Protein AF-A0A4Q2YPJ4-F1 (afdb_monomer_lite)

pLDDT: mean 71.12, std 16.55, range [35.69, 92.06]

Secondary structure (DSSP, 8-state):
-PPPPGGG-SSSTTSPEEEEE-SSSEEEEEEEEEEETTEEEEEETTT----EEEEE--SHHHHHSPPTTEEE-EEEETT---EEEEEEEETTEEEETTS-EEEEEE--TTSTT-EEEEE-

Foldseek 3Di:
DDFDDQVQWDLDFLHFKKWAQQPPGTAIWTFNGAPDFQWTWTDHNPPDPRIGIAGEDQAPVCAVPPDHRYMWGWEDEVVDPDIWTFNGDDDQWTATNVGAIFGWDGDDNVHGNHTHGDHD

Structure (mmCIF, N/CA/C/O backbone):
data_AF-A0A4Q2YPJ4-F1
#
_entry.id   AF-A0A4Q2YPJ4-F1
#
loop_
_atom_site.group_PDB
_atom_site.id
_atom_site.type_symbol
_atom_site.label_atom_id
_atom_site.label_alt_id
_atom_site.label_comp_id
_atom_site.label_asym_id
_atom_site.label_entity_id
_atom_site.label_seq_id
_atom_site.pdbx_PDB_ins_code
_atom_site.Cartn_x
_atom_site.Cartn_y
_atom_site.Cartn_z
_atom_site.occupancy
_atom_site.B_iso_or_equiv
_atom_site.auth_seq_id
_atom_site.auth_comp_id
_atom_site.auth_asym_id
_atom_site.auth_atom_id
_atom_site.pdbx_PDB_model_num
ATOM 1 N N . MET A 1 1 ? -9.045 1.335 -15.239 1.00 48.16 1 MET A N 1
ATOM 2 C CA . MET A 1 1 ? -7.894 0.778 -14.491 1.00 48.16 1 MET A CA 1
ATOM 3 C C . MET A 1 1 ? -8.384 -0.482 -13.793 1.00 48.16 1 MET A C 1
ATOM 5 O O . MET A 1 1 ? -9.383 -0.394 -13.091 1.00 48.16 1 MET A O 1
ATOM 9 N N . LYS A 1 2 ? -7.797 -1.652 -14.071 1.00 52.69 2 LYS A N 1
ATOM 10 C CA . LYS A 1 2 ? -8.250 -2.914 -13.466 1.00 52.69 2 LYS A CA 1
ATOM 11 C C . LYS A 1 2 ? -7.826 -2.933 -11.986 1.00 52.69 2 LYS A C 1
ATOM 13 O O . LYS A 1 2 ? -6.664 -2.617 -11.729 1.00 52.69 2 LYS A O 1
ATOM 18 N N . PRO A 1 3 ? -8.731 -3.235 -11.037 1.00 62.09 3 PRO A N 1
ATOM 19 C CA . PRO A 1 3 ? -8.375 -3.374 -9.628 1.00 62.09 3 PRO A CA 1
ATOM 20 C C . PRO A 1 3 ? -7.259 -4.404 -9.450 1.00 62.09 3 PRO A C 1
ATOM 22 O O . PRO A 1 3 ? -7.190 -5.381 -10.201 1.00 62.09 3 PRO A O 1
ATOM 25 N N . ILE A 1 4 ? -6.394 -4.189 -8.460 1.00 69.44 4 ILE A N 1
ATOM 26 C CA . ILE A 1 4 ? -5.381 -5.175 -8.080 1.00 69.44 4 ILE A CA 1
ATOM 27 C C . ILE A 1 4 ? -6.111 -6.458 -7.682 1.00 69.44 4 ILE A C 1
ATOM 29 O O . ILE A 1 4 ? -7.126 -6.415 -6.983 1.00 69.44 4 ILE A O 1
ATOM 33 N N . SER A 1 5 ? -5.606 -7.599 -8.154 1.00 74.56 5 SER A N 1
ATOM 34 C CA . SER A 1 5 ? -6.203 -8.892 -7.833 1.00 74.56 5 SER A CA 1
ATOM 35 C C . SER A 1 5 ? -6.237 -9.106 -6.319 1.00 74.56 5 SER A C 1
ATOM 37 O O . SER A 1 5 ? -5.224 -8.938 -5.635 1.00 74.56 5 SER A O 1
ATOM 39 N N . ASN A 1 6 ? -7.398 -9.512 -5.803 1.00 73.69 6 ASN A N 1
ATOM 40 C CA . ASN A 1 6 ? -7.615 -9.772 -4.379 1.00 73.69 6 ASN A CA 1
ATOM 41 C C . ASN A 1 6 ? -6.716 -10.888 -3.825 1.00 73.69 6 ASN A C 1
ATOM 43 O O . ASN A 1 6 ? -6.454 -10.924 -2.627 1.00 73.69 6 ASN A O 1
ATOM 47 N N . VAL A 1 7 ? -6.184 -11.752 -4.692 1.00 76.44 7 VAL A N 1
ATOM 48 C CA . VAL A 1 7 ? -5.220 -12.798 -4.329 1.00 76.44 7 VAL A CA 1
ATOM 49 C C . VAL A 1 7 ? -3.935 -12.233 -3.715 1.00 76.44 7 VAL A C 1
ATOM 51 O O . VAL A 1 7 ? -3.224 -12.964 -3.032 1.00 76.44 7 VAL A O 1
ATOM 54 N N . ASN A 1 8 ? -3.651 -10.943 -3.908 1.00 77.75 8 ASN A N 1
ATOM 55 C CA . ASN A 1 8 ? -2.459 -10.270 -3.386 1.00 77.75 8 ASN A CA 1
ATOM 56 C C . ASN A 1 8 ? -2.677 -9.636 -2.001 1.00 77.75 8 ASN A C 1
ATOM 58 O O . ASN A 1 8 ? -1.745 -9.074 -1.423 1.00 77.75 8 ASN A O 1
ATOM 62 N N . PHE A 1 9 ? -3.896 -9.720 -1.470 1.00 84.38 9 PHE A N 1
ATOM 63 C CA . PHE A 1 9 ? -4.307 -9.142 -0.193 1.00 84.38 9 PHE A CA 1
ATOM 64 C C . PHE A 1 9 ? -4.324 -10.197 0.921 1.00 84.38 9 PHE A C 1
ATOM 66 O O . PHE A 1 9 ? -4.409 -11.400 0.662 1.00 84.38 9 PHE A O 1
ATOM 73 N N . GLY A 1 10 ? -4.241 -9.744 2.172 1.00 80.19 10 GLY A N 1
ATOM 74 C CA . GLY A 1 10 ? -4.306 -10.597 3.363 1.00 80.19 10 GLY A CA 1
ATOM 75 C C . GLY A 1 10 ? -3.046 -10.596 4.234 1.00 80.19 10 GLY A C 1
ATOM 76 O O . GLY A 1 10 ? -2.020 -10.007 3.900 1.00 80.19 10 GLY A O 1
ATOM 77 N N . ASN A 1 11 ? -3.131 -11.266 5.386 1.00 82.06 11 ASN A N 1
ATOM 78 C CA . ASN A 1 11 ? -2.081 -11.225 6.410 1.00 82.06 11 ASN A CA 1
ATOM 79 C C . ASN A 1 11 ? -0.939 -12.241 6.186 1.00 82.06 11 ASN A C 1
ATOM 81 O O . ASN A 1 11 ? 0.073 -12.216 6.881 1.00 82.06 11 ASN A O 1
ATOM 85 N N . SER A 1 12 ? -1.057 -13.126 5.201 1.00 76.31 12 SER A N 1
ATOM 86 C CA . SER A 1 12 ? -0.097 -14.212 4.995 1.00 76.31 12 SER A CA 1
ATOM 87 C C . SER A 1 12 ? 1.224 -13.763 4.363 1.00 76.31 12 SER A C 1
ATOM 89 O O . SER A 1 12 ? 1.358 -12.672 3.801 1.00 76.31 12 SER A O 1
ATOM 91 N N . ALA A 1 13 ? 2.197 -14.667 4.422 1.00 69.56 13 ALA A N 1
ATOM 92 C CA . ALA A 1 13 ? 3.398 -14.629 3.608 1.00 69.56 13 ALA A CA 1
ATOM 93 C C . ALA A 1 13 ? 3.072 -14.425 2.112 1.00 69.56 13 ALA A C 1
ATOM 95 O O . ALA A 1 13 ? 2.116 -15.003 1.595 1.00 69.56 13 ALA A O 1
ATOM 96 N N . GLY A 1 14 ? 3.849 -13.580 1.426 1.00 66.38 14 GLY A N 1
ATOM 97 C CA . GLY A 1 14 ? 3.677 -13.294 -0.008 1.00 66.38 14 GLY A CA 1
ATOM 98 C C . GLY A 1 14 ? 2.546 -12.313 -0.349 1.00 66.38 14 GLY A C 1
ATOM 99 O O . GLY A 1 14 ? 2.284 -12.067 -1.522 1.00 66.38 14 GLY A O 1
ATOM 100 N N . LYS A 1 15 ? 1.864 -11.739 0.651 1.00 78.88 15 LYS A N 1
ATOM 101 C CA . LYS A 1 15 ? 0.861 -10.682 0.446 1.00 78.88 15 LYS A CA 1
ATOM 102 C C . LYS A 1 15 ? 1.486 -9.295 0.527 1.00 78.88 15 LYS A C 1
ATOM 104 O O . LYS A 1 15 ? 2.514 -9.106 1.176 1.00 78.88 15 LYS A O 1
ATOM 109 N N . ILE A 1 16 ? 0.833 -8.320 -0.100 1.00 80.62 16 ILE A N 1
ATOM 110 C CA . ILE A 1 16 ? 1.275 -6.924 -0.069 1.00 80.62 16 ILE A CA 1
ATOM 111 C C . ILE A 1 16 ? 1.130 -6.386 1.357 1.00 80.62 16 ILE A C 1
ATOM 113 O O . ILE A 1 16 ? 0.028 -6.345 1.916 1.00 80.62 16 ILE A O 1
ATOM 117 N N . LYS A 1 17 ? 2.256 -5.957 1.928 1.00 84.12 17 LYS A N 1
ATOM 118 C CA . LYS A 1 17 ? 2.305 -5.241 3.203 1.00 84.12 17 LYS A CA 1
ATOM 119 C C . LYS A 1 17 ? 2.245 -3.738 2.957 1.00 84.12 17 LYS A C 1
ATOM 121 O O . LYS A 1 17 ? 2.640 -3.250 1.900 1.00 84.12 17 LYS A O 1
ATOM 126 N N . MET A 1 18 ? 1.708 -3.014 3.927 1.00 86.56 18 MET A N 1
ATOM 127 C CA . MET A 1 18 ? 1.486 -1.577 3.819 1.00 86.56 18 MET A CA 1
ATOM 128 C C . MET A 1 18 ? 1.729 -0.917 5.170 1.00 86.56 18 MET A C 1
ATOM 130 O O . MET A 1 18 ? 1.203 -1.385 6.177 1.00 86.56 18 MET A O 1
ATOM 134 N N . SER A 1 19 ? 2.492 0.173 5.177 1.00 89.06 19 SER A N 1
ATOM 135 C CA . SER A 1 19 ? 2.607 1.065 6.333 1.00 89.06 19 SER A CA 1
ATOM 136 C C . SER A 1 19 ? 1.577 2.178 6.175 1.00 89.06 19 SER A C 1
ATOM 138 O O . SER A 1 19 ? 1.455 2.747 5.090 1.00 89.06 19 SER A O 1
ATOM 140 N N . TYR A 1 20 ? 0.815 2.501 7.212 1.00 90.81 20 TYR A N 1
ATOM 141 C CA . TYR A 1 20 ? -0.228 3.519 7.117 1.00 90.81 20 TYR A CA 1
ATOM 142 C C . TYR A 1 20 ? -0.476 4.223 8.446 1.00 90.81 20 TYR A C 1
ATOM 144 O O . TYR A 1 20 ? -0.181 3.675 9.502 1.00 90.81 20 TYR A O 1
ATOM 152 N N . HIS A 1 21 ? -1.024 5.436 8.393 1.00 89.81 21 HIS A N 1
ATOM 153 C CA . HIS A 1 21 ? -1.448 6.151 9.591 1.00 89.81 21 HIS A CA 1
ATOM 154 C C . HIS A 1 21 ? -2.889 5.757 9.948 1.00 89.81 21 HIS A C 1
ATOM 156 O O . HIS A 1 21 ? -3.819 6.076 9.203 1.00 89.81 21 HIS A O 1
ATOM 162 N N . ASP A 1 22 ? -3.087 5.075 11.077 1.00 84.69 22 ASP A N 1
ATOM 163 C CA . ASP A 1 22 ? -4.394 4.543 11.513 1.00 84.69 22 ASP A CA 1
ATOM 164 C C . ASP A 1 22 ? -5.321 5.595 12.153 1.00 84.69 22 ASP A C 1
ATOM 166 O O . ASP A 1 22 ? -6.464 5.313 12.505 1.00 84.69 22 ASP A O 1
ATOM 170 N N . GLY A 1 23 ? -4.823 6.825 12.274 1.00 82.94 23 GLY A N 1
ATOM 171 C CA . GLY A 1 23 ? -5.500 7.950 12.919 1.00 82.94 23 GLY A CA 1
ATOM 172 C C . GLY A 1 23 ? -4.864 8.340 14.247 1.00 82.94 23 GLY A C 1
ATOM 173 O O . GLY A 1 23 ? -4.992 9.495 14.642 1.00 82.94 23 GLY A O 1
ATOM 174 N N . SER A 1 24 ? -4.106 7.434 14.869 1.00 84.81 24 SER A N 1
ATOM 175 C CA . SER A 1 24 ? -3.308 7.714 16.063 1.00 84.81 24 SER A CA 1
ATOM 176 C C . SER A 1 24 ? -1.808 7.664 15.787 1.00 84.81 24 SER A C 1
ATOM 178 O O . SER A 1 24 ? -1.080 8.506 16.305 1.00 84.81 24 SER A O 1
ATOM 180 N N . ALA A 1 25 ? -1.339 6.688 15.011 1.00 87.31 25 ALA A N 1
ATOM 181 C CA . ALA A 1 25 ? 0.076 6.506 14.713 1.00 87.31 25 ALA A CA 1
ATOM 182 C C . ALA A 1 25 ? 0.293 5.833 13.350 1.00 87.31 25 ALA A C 1
ATOM 184 O O . ALA A 1 25 ? -0.630 5.308 12.725 1.00 87.31 25 ALA A O 1
ATOM 185 N N . VAL A 1 26 ? 1.548 5.827 12.895 1.00 88.69 26 VAL A N 1
ATOM 186 C CA . VAL A 1 26 ? 1.970 5.027 11.741 1.00 88.69 26 VAL A CA 1
ATOM 187 C C . VAL A 1 26 ? 2.190 3.587 12.185 1.00 88.69 26 VAL A C 1
ATOM 189 O O . VAL A 1 26 ? 3.009 3.322 13.063 1.00 88.69 26 VAL A O 1
ATOM 192 N N . VAL A 1 27 ? 1.477 2.660 11.555 1.00 89.06 27 VAL A N 1
ATOM 193 C CA . VAL A 1 27 ? 1.518 1.228 11.854 1.00 89.06 27 VAL A CA 1
ATOM 194 C C . VAL A 1 27 ? 1.767 0.412 10.591 1.00 89.06 27 VAL A C 1
ATOM 196 O O . VAL A 1 27 ? 1.408 0.816 9.482 1.00 89.06 27 VAL A O 1
ATOM 199 N N . ASP A 1 28 ? 2.363 -0.766 10.766 1.00 87.81 28 ASP A N 1
ATOM 200 C CA . ASP A 1 28 ? 2.528 -1.746 9.697 1.00 87.81 28 ASP A CA 1
ATOM 201 C C . ASP A 1 28 ? 1.362 -2.742 9.678 1.00 87.81 28 ASP A C 1
ATOM 203 O O . ASP A 1 28 ? 0.932 -3.292 10.699 1.00 87.81 28 ASP A O 1
ATOM 207 N N . GLY A 1 29 ? 0.851 -2.997 8.479 1.00 88.56 29 GLY A N 1
ATOM 208 C CA . GLY A 1 29 ? -0.320 -3.828 8.260 1.00 88.56 29 GLY A CA 1
ATOM 209 C C . GLY A 1 29 ? -0.344 -4.502 6.900 1.00 88.56 29 GLY A C 1
ATOM 210 O O . GLY A 1 29 ? 0.658 -4.629 6.190 1.00 88.56 29 GLY A O 1
ATOM 211 N N . TYR A 1 30 ? -1.534 -4.963 6.543 1.00 87.19 30 TYR A N 1
ATOM 212 C CA . TYR A 1 30 ? -1.816 -5.589 5.262 1.00 87.19 30 TYR A CA 1
ATOM 213 C C . TYR A 1 30 ? -3.065 -4.989 4.627 1.00 87.19 30 TYR A C 1
ATOM 215 O O . TYR A 1 30 ? -3.954 -4.464 5.301 1.00 87.19 30 TYR A O 1
ATOM 223 N N . ILE A 1 31 ? -3.133 -5.081 3.302 1.00 88.44 31 ILE A N 1
ATOM 224 C CA . ILE A 1 31 ? -4.304 -4.651 2.541 1.00 88.44 31 ILE A CA 1
ATOM 225 C C . ILE A 1 31 ? -5.376 -5.736 2.656 1.00 88.44 31 ILE A C 1
ATOM 227 O O . ILE A 1 31 ? -5.103 -6.908 2.403 1.00 88.44 31 ILE A O 1
ATOM 231 N N . VAL A 1 32 ? -6.592 -5.337 3.025 1.00 89.81 32 VAL A N 1
ATOM 232 C CA . VAL A 1 32 ? -7.792 -6.186 3.067 1.00 89.81 32 VAL A CA 1
ATOM 233 C C . VAL A 1 32 ? -8.501 -6.148 1.717 1.00 89.81 32 VAL A C 1
ATOM 235 O O . VAL A 1 32 ? -8.841 -7.183 1.150 1.00 89.81 32 VAL A O 1
ATOM 238 N N . LYS A 1 33 ? -8.730 -4.941 1.189 1.00 88.44 33 LYS A N 1
ATOM 239 C CA . LYS A 1 33 ? -9.367 -4.724 -0.114 1.00 88.44 33 LYS A CA 1
ATOM 240 C C . LYS A 1 33 ? -9.004 -3.367 -0.701 1.00 88.44 33 LYS A C 1
ATOM 242 O O . LYS A 1 33 ? -8.717 -2.416 0.025 1.00 88.44 33 LYS A O 1
ATOM 247 N N . GLN A 1 34 ? -9.102 -3.265 -2.020 1.00 87.19 34 GLN A N 1
ATOM 248 C CA . GLN A 1 34 ? -9.057 -1.997 -2.738 1.00 87.19 34 GLN A CA 1
ATOM 249 C C . GLN A 1 34 ? -10.483 -1.476 -2.942 1.00 87.19 34 GLN A C 1
ATOM 251 O O . GLN A 1 34 ? -11.353 -2.214 -3.398 1.00 87.19 34 GLN A O 1
ATOM 256 N N . ILE A 1 35 ? -10.718 -0.206 -2.613 1.00 88.31 35 ILE A N 1
ATOM 257 C CA . ILE A 1 35 ? -12.035 0.448 -2.741 1.00 88.31 35 ILE A CA 1
ATOM 258 C C . ILE A 1 35 ? -12.052 1.546 -3.810 1.00 88.31 35 ILE A C 1
ATOM 260 O O . ILE A 1 35 ? -13.109 2.047 -4.172 1.00 88.31 35 ILE A O 1
ATOM 264 N N . GLY A 1 36 ? -10.885 1.923 -4.330 1.00 81.56 36 GLY A N 1
ATOM 265 C CA . GLY A 1 36 ? -10.751 2.891 -5.411 1.00 81.56 36 GLY A CA 1
ATOM 266 C C . GLY A 1 36 ? -9.316 2.970 -5.919 1.00 81.56 36 GLY A C 1
ATOM 267 O O . GLY A 1 36 ? -8.416 2.295 -5.413 1.00 81.56 36 GLY A O 1
ATOM 268 N N . THR A 1 37 ? -9.081 3.802 -6.929 1.00 79.62 37 THR A N 1
ATOM 269 C CA . THR A 1 37 ? -7.727 4.075 -7.427 1.00 79.62 37 THR A CA 1
ATOM 270 C C . THR A 1 37 ? -6.882 4.668 -6.303 1.00 79.62 37 THR A C 1
ATOM 272 O O . THR A 1 37 ? -7.201 5.742 -5.802 1.00 79.62 37 THR A O 1
ATOM 275 N N . GLY A 1 38 ? -5.847 3.944 -5.870 1.00 79.25 38 GLY A N 1
ATOM 276 C CA . GLY A 1 38 ? -4.990 4.368 -4.762 1.00 79.25 38 GLY A CA 1
ATOM 277 C C . GLY A 1 38 ? -5.670 4.394 -3.387 1.00 79.25 38 GLY A C 1
ATOM 278 O O . GLY A 1 38 ? -5.088 4.946 -2.464 1.00 79.25 38 GLY A O 1
ATOM 279 N N . ARG A 1 39 ? -6.878 3.828 -3.224 1.00 88.12 39 ARG A N 1
ATOM 280 C CA . ARG A 1 39 ? -7.613 3.807 -1.945 1.00 88.12 39 ARG A CA 1
ATOM 281 C C . ARG A 1 39 ? -7.804 2.375 -1.463 1.00 88.12 39 ARG A C 1
ATOM 283 O O . ARG A 1 39 ? -8.391 1.550 -2.174 1.00 88.12 39 ARG A O 1
ATOM 290 N N . PHE A 1 40 ? -7.350 2.101 -0.246 1.00 89.62 40 PHE A N 1
ATOM 291 C CA . PHE A 1 40 ? -7.289 0.763 0.331 1.00 89.62 40 PHE A CA 1
ATOM 292 C C . PHE A 1 40 ? -7.914 0.732 1.716 1.00 89.62 40 PHE A C 1
ATOM 294 O O . PHE A 1 40 ? -7.917 1.724 2.440 1.00 89.62 40 PHE A O 1
ATOM 301 N N . VAL A 1 41 ? -8.436 -0.434 2.073 1.00 91.31 41 VAL A N 1
ATOM 302 C CA . VAL A 1 41 ? -8.773 -0.770 3.451 1.00 91.31 41 VAL A CA 1
ATOM 303 C C . VAL A 1 41 ? -7.654 -1.645 3.988 1.00 91.31 41 VAL A C 1
ATOM 305 O O . VAL A 1 41 ? -7.345 -2.677 3.387 1.00 91.31 41 VAL A O 1
ATOM 308 N N . CYS A 1 42 ? -7.062 -1.228 5.099 1.00 90.25 42 CYS A N 1
ATOM 309 C CA . CYS A 1 42 ? -5.927 -1.879 5.738 1.00 90.25 42 CYS A CA 1
ATOM 310 C C . CYS A 1 42 ? -6.285 -2.334 7.149 1.00 90.25 42 CYS A C 1
ATOM 312 O O . CYS A 1 42 ? -7.134 -1.731 7.808 1.00 90.25 42 CYS A O 1
ATOM 314 N N . ALA A 1 43 ? -5.624 -3.396 7.594 1.00 90.00 43 ALA A N 1
ATOM 315 C CA . ALA A 1 43 ? -5.716 -3.908 8.953 1.00 90.00 43 ALA A CA 1
ATOM 316 C C . ALA A 1 43 ? -4.303 -4.136 9.521 1.00 90.00 43 ALA A C 1
ATOM 318 O O . ALA A 1 43 ? -3.379 -4.447 8.756 1.00 90.00 43 ALA A O 1
ATOM 319 N N . PRO A 1 44 ? -4.117 -3.990 10.843 1.00 87.69 44 PRO A N 1
ATOM 320 C CA . PRO A 1 44 ? -2.818 -4.164 11.482 1.00 87.69 44 PRO A CA 1
ATOM 321 C C . PRO A 1 44 ? -2.381 -5.636 11.478 1.00 87.69 44 PRO A C 1
ATOM 323 O O . PRO A 1 44 ? -3.208 -6.551 11.502 1.00 87.69 44 PRO A O 1
ATOM 326 N N . LEU A 1 45 ? -1.065 -5.876 11.494 1.00 80.44 45 LEU A N 1
ATOM 327 C CA . LEU A 1 45 ? -0.481 -7.229 11.477 1.00 80.44 45 LEU A CA 1
ATOM 328 C C . LEU A 1 45 ? -0.913 -8.099 12.668 1.00 80.44 45 LEU A C 1
ATOM 330 O O . LEU A 1 45 ? -1.066 -9.311 12.517 1.00 80.44 45 LEU A O 1
ATOM 334 N N . ALA A 1 46 ? -1.143 -7.484 13.829 1.00 76.75 46 ALA A N 1
ATOM 335 C CA . ALA A 1 46 ? -1.417 -8.156 15.099 1.00 76.75 46 ALA A CA 1
ATOM 336 C C . ALA A 1 46 ? -2.836 -8.761 15.229 1.00 76.75 46 ALA A C 1
ATOM 338 O O . ALA A 1 46 ? -3.322 -8.927 16.342 1.00 76.75 46 ALA A O 1
ATOM 339 N N . ASN A 1 47 ? -3.512 -9.101 14.122 1.00 58.19 47 ASN A N 1
ATOM 340 C CA . ASN A 1 47 ? -4.878 -9.650 14.115 1.00 58.19 47 ASN A CA 1
ATOM 341 C C . ASN A 1 47 ? -5.879 -8.799 14.923 1.00 58.19 47 ASN A C 1
ATOM 343 O O . ASN A 1 47 ? -6.608 -9.306 15.772 1.00 58.19 47 ASN A O 1
ATOM 347 N N . SER A 1 48 ? -5.942 -7.498 14.634 1.00 63.00 48 SER A N 1
ATOM 348 C CA . SER A 1 48 ? -7.034 -6.652 15.121 1.00 63.00 48 SER A CA 1
ATOM 349 C C . SER A 1 48 ? -8.137 -6.534 14.060 1.00 63.00 48 SER A C 1
ATOM 351 O O . SER A 1 48 ? -7.873 -6.526 12.856 1.00 63.00 48 SER A O 1
ATOM 353 N N . THR A 1 49 ? -9.393 -6.453 14.509 1.00 68.50 49 THR A N 1
ATOM 354 C CA . THR A 1 49 ? -10.568 -6.197 13.658 1.00 68.50 49 THR A CA 1
ATOM 355 C C . THR A 1 49 ? -10.661 -4.741 13.194 1.00 68.50 49 THR A C 1
ATOM 357 O O . THR A 1 49 ? -11.574 -4.394 12.445 1.00 68.50 49 THR A O 1
ATOM 360 N N . THR A 1 50 ? -9.741 -3.878 13.631 1.00 81.00 50 THR A N 1
ATOM 361 C CA . THR A 1 50 ? -9.728 -2.459 13.288 1.00 81.00 50 THR A CA 1
ATOM 362 C C . THR A 1 50 ? -9.299 -2.282 11.838 1.00 81.00 50 THR A C 1
ATOM 364 O O . THR A 1 50 ? -8.164 -2.569 11.461 1.00 81.00 50 THR A O 1
ATOM 367 N N . GLN A 1 51 ? -10.225 -1.793 11.017 1.00 88.38 51 GLN A N 1
ATOM 368 C CA . GLN A 1 51 ? -9.980 -1.479 9.616 1.00 88.38 51 GLN A CA 1
ATOM 369 C C . GLN A 1 51 ? -9.832 0.028 9.443 1.00 88.38 51 GLN A C 1
ATOM 371 O O . GLN A 1 51 ? -10.676 0.798 9.894 1.00 88.38 51 GLN A O 1
ATOM 376 N N . SER A 1 52 ? -8.774 0.444 8.758 1.00 89.75 52 SER A N 1
ATOM 377 C CA . SER A 1 52 ? -8.531 1.842 8.401 1.00 89.75 52 SER A CA 1
ATOM 378 C C . SER A 1 52 ? -8.620 2.017 6.896 1.00 89.75 52 SER A C 1
ATOM 380 O O . SER A 1 52 ? -8.087 1.211 6.134 1.00 89.75 52 SER A O 1
ATOM 382 N N . THR A 1 53 ? -9.298 3.076 6.459 1.00 92.06 53 THR A N 1
ATOM 383 C CA . THR A 1 53 ? -9.323 3.454 5.045 1.00 92.06 53 THR A CA 1
ATOM 384 C C . THR A 1 53 ? -8.234 4.473 4.783 1.00 92.06 53 THR A C 1
ATOM 386 O O . THR A 1 53 ? -8.184 5.506 5.445 1.00 92.06 53 THR A O 1
ATOM 389 N N . VAL A 1 54 ? -7.385 4.185 3.804 1.00 91.50 54 VAL A N 1
ATOM 390 C CA . VAL A 1 54 ? -6.180 4.966 3.539 1.00 91.50 54 VAL A CA 1
ATOM 391 C C . VAL A 1 54 ? -5.975 5.197 2.050 1.00 91.50 54 VAL A C 1
ATOM 393 O O . VAL A 1 54 ? -6.430 4.421 1.201 1.00 91.50 54 VAL A O 1
ATOM 396 N N . VAL A 1 55 ? -5.299 6.295 1.735 1.00 90.75 55 VAL A N 1
ATOM 397 C CA . VAL A 1 55 ? -4.916 6.693 0.381 1.00 90.75 55 VAL A CA 1
ATOM 398 C C . VAL A 1 55 ? -3.409 6.519 0.225 1.00 90.75 55 VAL A C 1
ATOM 400 O O . VAL A 1 55 ? -2.647 6.891 1.114 1.00 90.75 55 VAL A O 1
ATOM 403 N N . LEU A 1 56 ? -2.972 5.945 -0.896 1.00 87.69 56 LEU A N 1
ATOM 404 C CA . LEU A 1 56 ? -1.553 5.859 -1.232 1.00 87.69 56 LEU A CA 1
ATOM 405 C C . LEU A 1 56 ? -0.952 7.264 -1.321 1.00 87.69 56 LEU A C 1
ATOM 407 O O . LEU A 1 56 ? -1.476 8.128 -2.026 1.00 87.69 56 LEU A O 1
ATOM 411 N N . ALA A 1 57 ? 0.159 7.468 -0.621 1.00 88.31 57 ALA A N 1
ATOM 412 C CA . ALA A 1 57 ? 0.948 8.680 -0.729 1.00 88.31 57 ALA A CA 1
ATOM 413 C C . ALA A 1 57 ? 1.417 8.884 -2.179 1.00 88.31 57 ALA A C 1
ATOM 415 O O . ALA A 1 57 ? 1.942 7.971 -2.815 1.00 88.31 57 ALA A O 1
ATOM 416 N N . SER A 1 58 ? 1.229 10.096 -2.699 1.00 81.81 58 SER A N 1
ATOM 417 C CA . SER A 1 58 ? 1.538 10.438 -4.092 1.00 81.81 58 SER A CA 1
ATOM 418 C C . SER A 1 58 ? 2.897 11.119 -4.279 1.00 81.81 58 SER A C 1
ATOM 420 O O . SER A 1 58 ? 3.242 11.478 -5.401 1.00 81.81 58 SER A O 1
ATOM 422 N N . SER A 1 59 ? 3.652 11.348 -3.203 1.00 77.00 59 SER A N 1
ATOM 423 C CA . SER A 1 59 ? 4.961 12.008 -3.230 1.00 77.00 59 SER A CA 1
ATOM 424 C C . SER A 1 59 ? 5.892 11.418 -2.171 1.00 77.00 59 SER A C 1
ATOM 426 O O . SER A 1 59 ? 5.420 10.942 -1.136 1.00 77.00 59 SER A O 1
ATOM 428 N N . THR A 1 60 ? 7.210 11.470 -2.405 1.00 74.50 60 THR A N 1
ATOM 429 C CA . THR A 1 60 ? 8.212 10.959 -1.451 1.00 74.50 60 THR A CA 1
ATOM 430 C C . THR A 1 60 ? 8.056 11.599 -0.067 1.00 74.50 60 THR A C 1
ATOM 432 O O . THR A 1 60 ? 7.993 10.854 0.905 1.00 74.50 60 THR A O 1
ATOM 435 N N . PRO A 1 61 ? 7.868 12.931 0.079 1.00 83.00 61 PRO A N 1
ATOM 436 C CA . PRO A 1 61 ? 7.668 13.531 1.400 1.00 83.00 61 PRO A CA 1
ATOM 437 C C . PRO A 1 61 ? 6.448 12.970 2.141 1.00 83.00 61 PRO A C 1
ATOM 439 O O . PRO A 1 61 ? 6.521 12.719 3.341 1.00 83.00 61 PRO A O 1
ATOM 442 N N . ALA A 1 62 ? 5.343 12.729 1.428 1.00 81.88 62 ALA A N 1
ATOM 443 C CA . ALA A 1 62 ? 4.132 12.159 2.013 1.00 81.88 62 ALA A CA 1
ATOM 444 C C . ALA A 1 62 ? 4.289 10.668 2.355 1.00 81.88 62 ALA A C 1
ATOM 446 O O . ALA A 1 62 ? 3.665 10.191 3.297 1.00 81.88 62 ALA A O 1
ATOM 447 N N . ALA A 1 63 ? 5.109 9.930 1.602 1.00 81.75 63 ALA A N 1
ATOM 448 C CA . ALA A 1 63 ? 5.398 8.523 1.867 1.00 81.75 63 ALA A CA 1
ATOM 449 C C . ALA A 1 63 ? 6.373 8.335 3.043 1.00 81.75 63 ALA A C 1
ATOM 451 O O . ALA A 1 63 ? 6.236 7.368 3.794 1.00 81.75 63 ALA A O 1
ATOM 452 N N . THR A 1 64 ? 7.316 9.266 3.221 1.00 79.69 64 THR A N 1
ATOM 453 C CA . THR A 1 64 ? 8.256 9.294 4.351 1.00 79.69 64 THR A CA 1
ATOM 454 C C . THR A 1 64 ? 7.568 9.741 5.639 1.00 79.69 64 THR A C 1
ATOM 456 O O . THR A 1 64 ? 7.789 9.145 6.692 1.00 79.69 64 THR A O 1
ATOM 459 N N . THR A 1 65 ? 6.697 10.751 5.556 1.00 86.25 65 THR A N 1
ATOM 460 C CA . THR A 1 65 ? 5.969 11.307 6.703 1.00 86.25 65 THR A CA 1
ATOM 461 C C . THR A 1 65 ? 4.469 11.128 6.500 1.00 86.25 65 THR A C 1
ATOM 463 O O . THR A 1 65 ? 3.763 12.034 6.054 1.00 86.25 65 THR A O 1
ATOM 466 N N . LEU A 1 66 ? 3.981 9.931 6.826 1.00 86.38 66 LEU A N 1
ATOM 467 C CA . LEU A 1 66 ? 2.567 9.591 6.702 1.00 86.38 66 LEU A CA 1
ATOM 468 C C . LEU A 1 66 ? 1.724 10.387 7.703 1.00 86.38 66 LEU A C 1
ATOM 470 O O . LEU A 1 66 ? 1.879 10.244 8.914 1.00 86.38 66 LEU A O 1
ATOM 474 N N . THR A 1 67 ? 0.796 11.187 7.189 1.00 89.25 67 THR A N 1
ATOM 475 C CA . THR A 1 67 ? -0.247 11.853 7.976 1.00 89.25 67 THR A CA 1
ATOM 476 C C . THR A 1 67 ? -1.537 11.029 7.978 1.00 89.25 67 THR A C 1
ATOM 478 O O . THR A 1 67 ? -1.686 10.078 7.206 1.00 89.25 67 THR A O 1
ATOM 481 N N . THR A 1 68 ? -2.482 11.370 8.858 1.00 87.81 68 THR A N 1
ATOM 482 C CA . THR A 1 68 ? -3.757 10.652 9.010 1.00 87.81 68 THR A CA 1
ATOM 483 C C . THR A 1 68 ? -4.453 10.385 7.675 1.00 87.81 68 THR A C 1
ATOM 485 O O . THR A 1 68 ? -4.707 11.300 6.895 1.00 87.81 68 THR A O 1
ATOM 488 N N . GLY A 1 69 ? -4.798 9.116 7.431 1.00 84.12 69 GLY A N 1
ATOM 489 C CA . G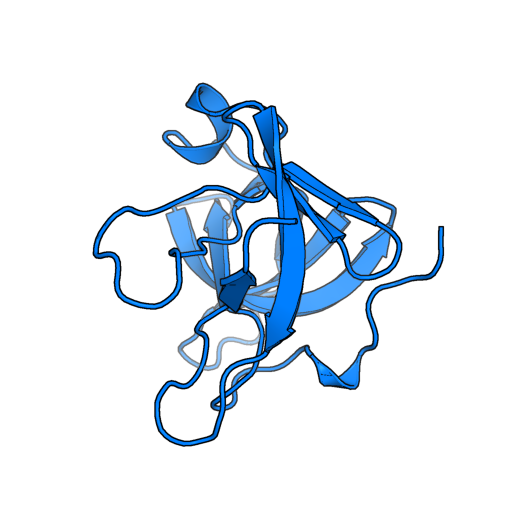LY A 1 69 ? -5.479 8.683 6.209 1.00 84.12 69 GLY A CA 1
ATOM 490 C C . GLY A 1 69 ? -4.551 8.413 5.022 1.00 84.12 69 GLY A C 1
ATOM 491 O O . GLY A 1 69 ? -5.042 8.007 3.967 1.00 84.12 69 GLY A O 1
ATOM 492 N N . LEU A 1 70 ? -3.235 8.586 5.171 1.00 89.75 70 LEU A N 1
ATOM 493 C CA . LEU A 1 70 ? -2.247 8.180 4.174 1.00 89.75 70 LEU A CA 1
ATOM 494 C C . LEU A 1 70 ? -1.617 6.827 4.510 1.00 89.75 70 LEU A C 1
ATOM 496 O O . LEU A 1 70 ? -1.482 6.435 5.671 1.00 89.75 70 LEU A O 1
ATOM 500 N N . GLY A 1 71 ? -1.177 6.129 3.468 1.00 87.81 71 GLY A N 1
ATOM 501 C CA . GLY A 1 71 ? -0.315 4.965 3.596 1.00 87.81 71 GLY A CA 1
ATOM 502 C C . GLY A 1 71 ? 0.645 4.812 2.425 1.00 87.81 71 GLY A C 1
ATOM 503 O O . GLY A 1 71 ? 0.510 5.452 1.384 1.00 87.81 71 GLY A O 1
ATOM 504 N N . THR A 1 72 ? 1.633 3.949 2.599 1.00 86.75 72 THR A N 1
ATOM 505 C CA . THR A 1 72 ? 2.662 3.648 1.610 1.00 86.7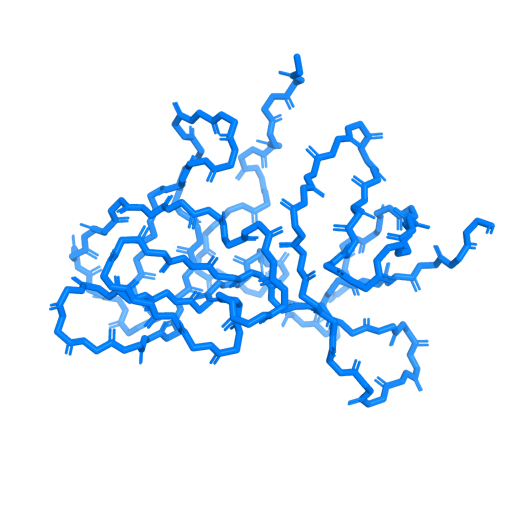5 72 THR A CA 1
ATOM 506 C C . THR A 1 72 ? 2.902 2.146 1.550 1.00 86.75 72 THR A C 1
ATOM 508 O O . THR A 1 72 ? 2.891 1.443 2.564 1.00 86.75 72 THR A O 1
ATOM 511 N N . ILE A 1 73 ? 3.120 1.647 0.339 1.00 83.88 73 ILE A N 1
ATOM 512 C CA . ILE A 1 73 ? 3.615 0.294 0.109 1.00 83.88 73 ILE A CA 1
ATOM 513 C C . ILE A 1 73 ? 5.115 0.438 -0.124 1.00 83.88 73 ILE A C 1
ATOM 515 O O . ILE A 1 73 ? 5.537 1.120 -1.061 1.00 83.88 73 ILE A O 1
ATOM 519 N N . LYS A 1 74 ? 5.905 -0.184 0.749 1.00 74.88 74 LYS A N 1
ATOM 520 C CA . LYS A 1 74 ? 7.362 -0.221 0.630 1.00 74.88 74 LYS A CA 1
ATOM 521 C C . LYS A 1 74 ? 7.739 -1.377 -0.291 1.00 74.88 74 LYS A C 1
ATOM 523 O O . LYS A 1 74 ? 7.318 -2.509 -0.062 1.00 74.88 74 LYS A O 1
ATOM 528 N N . GLY A 1 75 ? 8.511 -1.083 -1.327 1.00 67.25 75 GLY A N 1
ATOM 529 C CA . GLY A 1 75 ? 9.201 -2.072 -2.148 1.00 67.25 75 GLY A CA 1
ATOM 530 C C . GLY A 1 75 ? 10.708 -1.892 -2.011 1.00 67.25 75 GLY A C 1
ATOM 531 O O . GLY A 1 75 ? 11.174 -0.854 -1.551 1.00 67.25 75 GLY A O 1
ATOM 532 N N . SER A 1 76 ? 11.483 -2.881 -2.420 1.00 60.09 76 SER A N 1
ATOM 533 C CA . SER A 1 76 ? 12.918 -2.714 -2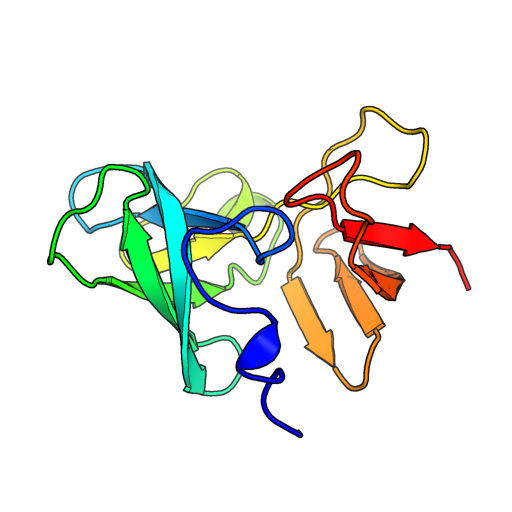.637 1.00 60.09 76 SER A CA 1
ATOM 534 C C . SER A 1 76 ? 13.308 -3.449 -3.903 1.00 60.09 76 SER A C 1
ATOM 536 O O . SER A 1 76 ? 12.680 -4.436 -4.286 1.00 60.09 76 SER A O 1
ATOM 538 N N . GLU A 1 77 ? 14.310 -2.932 -4.604 1.00 54.28 77 GLU A N 1
ATOM 539 C CA . GLU A 1 77 ? 14.766 -3.582 -5.827 1.00 54.28 77 GLU A CA 1
ATOM 540 C C . GLU A 1 77 ? 15.335 -4.965 -5.514 1.00 54.28 77 GLU A C 1
ATOM 542 O O . GLU A 1 77 ? 15.922 -5.194 -4.450 1.00 54.28 77 GLU A O 1
ATOM 547 N N . PHE A 1 78 ? 15.151 -5.913 -6.433 1.00 40.59 78 PHE A N 1
ATOM 548 C CA . PHE A 1 78 ? 15.681 -7.256 -6.241 1.00 40.59 78 PHE A CA 1
ATOM 549 C C . PHE A 1 78 ? 17.210 -7.203 -6.089 1.00 40.59 78 PHE A C 1
ATOM 551 O O . PHE A 1 78 ? 17.917 -6.774 -6.994 1.00 40.59 78 PHE A O 1
ATOM 558 N N . GLY A 1 79 ? 17.718 -7.633 -4.930 1.00 46.69 79 GLY A N 1
ATOM 559 C CA . GLY A 1 79 ? 19.152 -7.602 -4.618 1.00 46.69 79 GLY A CA 1
ATOM 560 C C . GLY A 1 79 ? 19.671 -6.278 -4.037 1.00 46.69 79 GLY A C 1
ATOM 561 O O . GLY A 1 79 ? 20.858 -6.193 -3.738 1.00 46.69 79 GLY A O 1
ATOM 562 N N . SER A 1 80 ? 18.807 -5.279 -3.819 1.00 52.41 80 SER A N 1
ATOM 563 C CA . SER A 1 80 ? 19.159 -3.996 -3.198 1.00 52.41 80 SER A CA 1
ATOM 564 C C . SER A 1 80 ? 18.592 -3.866 -1.780 1.00 52.41 80 SER A C 1
ATOM 566 O O . SER A 1 80 ? 17.514 -4.376 -1.472 1.00 52.41 80 SER A O 1
ATOM 568 N N . ASN A 1 81 ? 19.303 -3.136 -0.914 1.00 62.81 81 ASN A N 1
ATOM 569 C CA . ASN A 1 81 ? 18.806 -2.718 0.405 1.00 62.81 81 ASN A CA 1
ATOM 570 C C . ASN A 1 81 ? 18.095 -1.350 0.362 1.00 62.81 81 ASN A C 1
ATOM 572 O O . ASN A 1 81 ? 17.633 -0.867 1.395 1.00 62.81 81 ASN A O 1
ATOM 576 N N . ALA A 1 82 ? 1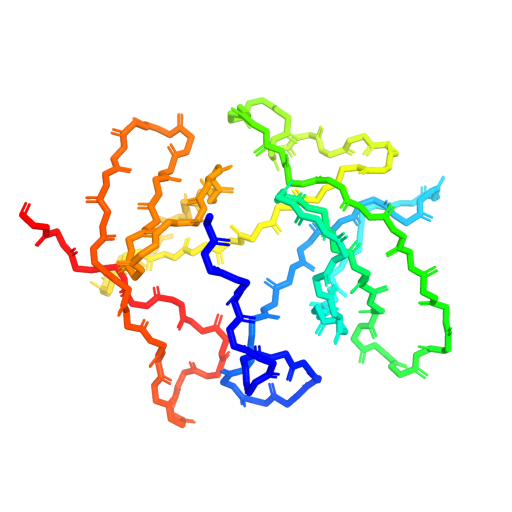8.016 -0.706 -0.808 1.00 66.12 82 ALA A N 1
ATOM 577 C CA . ALA A 1 82 ? 17.330 0.570 -0.966 1.00 66.12 82 ALA A CA 1
ATOM 578 C C . ALA A 1 82 ? 15.804 0.383 -0.932 1.00 66.12 82 ALA A C 1
ATOM 580 O O . ALA A 1 82 ? 15.250 -0.422 -1.683 1.00 66.12 82 ALA A O 1
ATOM 581 N N . VAL A 1 83 ? 15.128 1.143 -0.066 1.00 66.00 83 VAL A N 1
ATOM 582 C CA . VAL A 1 83 ? 13.661 1.174 0.031 1.00 66.00 83 VAL A CA 1
ATOM 583 C C . VAL A 1 83 ? 13.110 2.180 -0.979 1.00 66.00 83 VA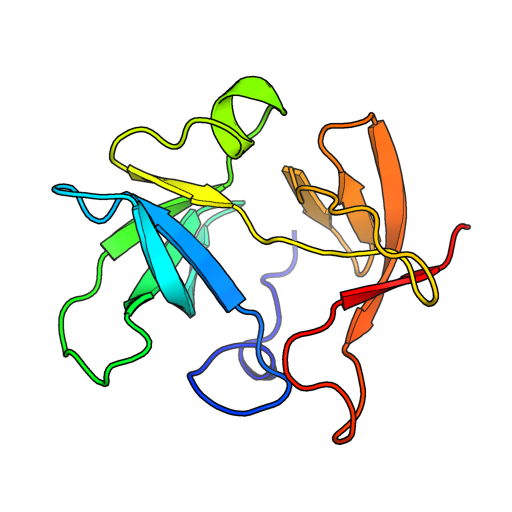L A C 1
ATOM 585 O O . VAL A 1 83 ? 13.559 3.319 -1.030 1.00 66.00 83 VAL A O 1
ATOM 588 N N . GLN A 1 84 ? 12.125 1.751 -1.762 1.00 69.38 84 GLN A N 1
ATOM 589 C CA . GLN A 1 84 ? 11.380 2.544 -2.739 1.00 69.38 84 GLN A CA 1
ATOM 590 C C . GLN A 1 84 ? 9.910 2.632 -2.310 1.00 69.38 84 GLN A C 1
ATOM 592 O O . GLN A 1 84 ? 9.341 1.666 -1.787 1.00 69.38 84 GLN A O 1
ATOM 597 N N . HIS A 1 85 ? 9.274 3.777 -2.553 1.00 66.06 85 HIS A N 1
ATOM 598 C CA . HIS A 1 85 ? 7.881 4.009 -2.173 1.00 66.06 85 HIS A CA 1
ATOM 599 C C . HIS A 1 85 ? 6.972 4.004 -3.405 1.00 66.06 85 HIS A C 1
ATOM 601 O O . HIS A 1 85 ? 7.170 4.753 -4.361 1.00 66.06 85 HIS A O 1
ATOM 607 N N . VAL A 1 86 ? 5.952 3.143 -3.396 1.00 66.25 86 VAL A N 1
ATOM 608 C CA . VAL A 1 86 ? 5.030 2.994 -4.534 1.00 66.25 86 VAL A CA 1
ATOM 609 C C . VAL A 1 86 ? 4.026 4.151 -4.560 1.00 66.25 86 VAL A C 1
ATOM 611 O O . VAL A 1 86 ? 3.267 4.319 -3.607 1.00 66.25 86 VAL A O 1
ATOM 614 N N . SER A 1 87 ? 3.977 4.904 -5.667 1.00 62.69 87 SER A N 1
ATOM 615 C CA . SER A 1 87 ? 3.063 6.045 -5.862 1.00 62.69 87 SER A CA 1
ATOM 616 C C . SER A 1 87 ? 1.804 5.677 -6.654 1.00 62.69 87 SER A C 1
ATOM 618 O O . SER A 1 87 ? 0.713 6.184 -6.389 1.00 62.69 87 SER A O 1
ATOM 620 N N . VAL A 1 88 ? 1.917 4.758 -7.620 1.00 57.66 88 VAL A N 1
ATOM 621 C CA . VAL A 1 88 ? 0.770 4.242 -8.379 1.00 57.66 88 VAL A CA 1
ATOM 622 C C . VAL A 1 88 ? 1.015 2.816 -8.863 1.00 57.66 88 VAL A C 1
ATOM 624 O O . VAL A 1 88 ? 2.143 2.407 -9.128 1.00 57.66 88 VAL A O 1
ATOM 627 N N . ILE A 1 89 ? -0.076 2.072 -9.033 1.00 58.19 89 ILE A N 1
ATOM 628 C CA . ILE A 1 89 ? -0.080 0.705 -9.557 1.00 58.19 89 ILE A CA 1
ATOM 629 C C . ILE A 1 89 ? -0.962 0.683 -10.806 1.00 58.19 89 ILE A C 1
ATOM 631 O O . ILE A 1 89 ? -2.157 0.980 -10.723 1.00 58.19 89 ILE A O 1
ATOM 635 N N . ARG A 1 90 ? -0.396 0.355 -11.972 1.00 56.66 90 ARG A N 1
ATOM 636 C CA . ARG A 1 90 ? -1.114 0.306 -13.256 1.00 56.66 90 ARG A CA 1
ATOM 637 C C . ARG A 1 90 ? -0.676 -0.918 -14.050 1.00 56.66 90 ARG A C 1
ATOM 639 O O . ARG A 1 90 ? 0.494 -1.059 -14.314 1.00 56.66 90 ARG A O 1
ATOM 646 N N . GLY A 1 91 ? -1.598 -1.786 -14.473 1.00 51.25 91 GLY A N 1
ATOM 647 C CA . GLY A 1 91 ? -1.317 -2.773 -15.535 1.00 51.25 91 GLY A CA 1
ATOM 648 C C . GLY A 1 91 ? -0.062 -3.645 -15.350 1.00 51.25 91 GLY A C 1
ATOM 649 O O . GLY A 1 91 ? 0.640 -3.862 -16.325 1.00 51.25 91 GLY A O 1
ATOM 650 N N . ALA A 1 92 ? 0.209 -4.125 -14.127 1.00 55.34 92 ALA A N 1
ATOM 651 C CA . ALA A 1 92 ? 1.433 -4.857 -13.759 1.00 55.34 92 ALA A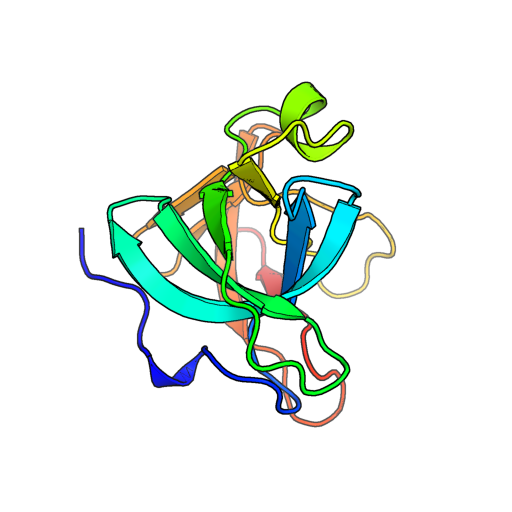 CA 1
ATOM 652 C C . ALA A 1 92 ? 2.740 -4.042 -13.835 1.00 55.34 92 ALA A C 1
ATOM 654 O O . ALA A 1 92 ? 3.823 -4.616 -13.874 1.00 55.34 92 ALA A O 1
ATOM 655 N N . THR A 1 93 ? 2.655 -2.714 -13.781 1.00 57.38 93 THR A N 1
ATOM 656 C CA . THR A 1 93 ? 3.777 -1.823 -13.502 1.00 57.38 93 THR A CA 1
ATOM 657 C C . THR A 1 93 ? 3.499 -0.965 -12.267 1.00 57.38 93 THR A C 1
ATOM 659 O O . THR A 1 93 ? 2.362 -0.553 -11.997 1.00 57.38 93 THR A O 1
ATOM 662 N N . CYS A 1 94 ? 4.532 -0.728 -11.464 1.00 58.34 94 CYS A N 1
ATOM 663 C CA . CYS A 1 94 ? 4.495 0.240 -10.372 1.00 58.34 94 CYS A CA 1
ATOM 664 C C . CYS A 1 94 ? 5.368 1.437 -10.733 1.00 58.34 94 CYS A C 1
ATOM 666 O O . CYS A 1 94 ? 6.478 1.263 -11.239 1.00 58.34 94 CYS A O 1
ATOM 668 N N . VAL A 1 95 ? 4.862 2.639 -10.463 1.00 65.94 95 VAL A N 1
ATOM 669 C CA . VAL A 1 95 ? 5.663 3.863 -10.542 1.00 65.94 95 VAL A CA 1
ATOM 670 C C . VAL A 1 95 ? 6.040 4.244 -9.120 1.00 65.94 95 VAL A C 1
ATOM 672 O O . VAL A 1 95 ? 5.179 4.233 -8.233 1.00 65.94 95 VAL A O 1
ATOM 675 N N . THR A 1 96 ? 7.313 4.524 -8.882 1.00 61.72 96 THR A N 1
ATOM 676 C CA . THR A 1 96 ? 7.784 4.986 -7.578 1.00 61.72 96 THR A CA 1
ATOM 677 C C . THR A 1 96 ? 7.648 6.497 -7.469 1.00 61.72 96 THR A C 1
ATOM 679 O O . THR A 1 96 ? 7.430 7.201 -8.460 1.00 61.72 96 THR A O 1
ATOM 682 N N . THR A 1 97 ? 7.703 7.022 -6.252 1.00 51.38 97 THR A N 1
ATOM 683 C CA . THR A 1 97 ? 7.701 8.473 -6.026 1.00 51.38 97 THR A CA 1
ATOM 684 C C . THR A 1 97 ? 8.951 9.159 -6.583 1.00 51.38 97 THR A C 1
ATOM 686 O O . THR A 1 97 ? 8.924 10.350 -6.876 1.00 51.38 97 THR A O 1
ATOM 689 N N . GLU A 1 98 ? 10.004 8.383 -6.810 1.00 65.81 98 GLU A N 1
ATOM 690 C CA . GLU A 1 98 ? 11.294 8.769 -7.375 1.00 65.81 98 GLU A CA 1
ATOM 691 C C . GLU A 1 98 ? 11.257 8.862 -8.915 1.00 65.81 98 GLU A C 1
ATOM 693 O O . GLU A 1 98 ? 12.241 9.244 -9.540 1.00 65.81 98 GLU A O 1
ATOM 698 N N . GLY A 1 99 ? 10.113 8.551 -9.540 1.00 58.53 99 GLY A N 1
ATOM 699 C CA . GLY A 1 99 ? 9.901 8.683 -10.985 1.00 58.53 99 GLY A CA 1
ATOM 700 C C . GLY A 1 99 ? 10.264 7.441 -11.803 1.00 58.53 99 GLY A C 1
ATOM 701 O O . GLY A 1 99 ? 10.188 7.477 -13.031 1.00 58.53 99 GLY A O 1
ATOM 702 N N . HIS A 1 100 ? 10.617 6.331 -11.155 1.00 59.97 100 HIS A N 1
ATOM 703 C CA . HIS A 1 100 ? 10.943 5.082 -11.839 1.00 59.97 100 HIS A CA 1
ATOM 704 C C . HIS A 1 100 ? 9.694 4.251 -12.125 1.00 59.97 100 HIS A C 1
ATOM 706 O O . HIS A 1 100 ? 8.743 4.256 -11.348 1.00 59.97 100 HIS A O 1
ATOM 712 N N . THR A 1 101 ? 9.704 3.512 -13.236 1.00 57.97 101 THR A N 1
ATOM 713 C CA . THR A 1 101 ? 8.648 2.556 -13.598 1.00 57.97 101 THR A CA 1
ATOM 714 C C . THR A 1 101 ? 9.239 1.154 -13.641 1.00 57.97 101 THR A C 1
ATOM 716 O O . THR A 1 101 ? 10.225 0.930 -14.335 1.00 57.97 101 THR A O 1
ATOM 719 N N . TYR A 1 102 ? 8.621 0.208 -12.937 1.00 57.28 102 TYR A N 1
ATOM 720 C CA . TYR A 1 102 ? 9.086 -1.180 -12.870 1.00 57.28 102 TYR A CA 1
ATOM 721 C C . TYR A 1 102 ? 7.984 -2.155 -13.266 1.00 57.28 102 TYR A C 1
ATOM 723 O O . TYR A 1 102 ? 6.811 -1.912 -12.967 1.00 57.28 102 TYR A O 1
ATOM 731 N N . SER A 1 103 ? 8.367 -3.277 -13.883 1.00 54.38 103 SER A N 1
ATOM 732 C CA . SER A 1 103 ? 7.481 -4.435 -14.062 1.00 54.38 103 SER A CA 1
ATOM 733 C C . SER A 1 103 ? 7.268 -5.159 -12.732 1.00 54.38 103 SER A C 1
ATOM 735 O O . SER A 1 103 ? 8.193 -5.316 -11.938 1.00 54.38 103 SER A O 1
ATOM 737 N N . TRP A 1 104 ? 6.039 -5.604 -12.484 1.00 57.25 104 TRP A N 1
ATOM 738 C CA . TRP A 1 104 ? 5.608 -6.215 -11.231 1.00 57.25 104 TRP A CA 1
ATOM 739 C C . TRP A 1 104 ? 5.894 -7.723 -11.211 1.00 57.25 104 TRP A C 1
ATOM 741 O O . TRP A 1 104 ? 5.286 -8.466 -11.977 1.00 57.25 104 TRP A O 1
ATOM 751 N N . ASN A 1 105 ? 6.694 -8.196 -10.246 1.00 49.78 105 ASN A N 1
ATOM 752 C CA . ASN A 1 105 ? 6.695 -9.593 -9.790 1.00 49.78 105 ASN A CA 1
ATOM 753 C C . ASN A 1 105 ? 6.526 -9.654 -8.258 1.00 49.78 105 ASN A C 1
ATOM 755 O O . ASN A 1 105 ? 7.207 -8.949 -7.512 1.00 49.78 105 ASN A O 1
ATOM 759 N N . ILE A 1 106 ? 5.592 -10.485 -7.780 1.00 48.78 106 ILE A N 1
ATOM 760 C CA . ILE A 1 106 ? 5.412 -10.757 -6.341 1.00 48.78 106 ILE A CA 1
ATOM 761 C C . ILE A 1 106 ? 6.395 -11.859 -5.970 1.00 48.78 106 ILE A C 1
ATOM 763 O O . ILE A 1 106 ? 6.412 -12.889 -6.640 1.00 48.78 106 ILE A O 1
ATOM 767 N N . GLY A 1 107 ? 7.223 -11.619 -4.950 1.00 47.69 107 GLY A N 1
ATOM 768 C CA . GLY A 1 107 ? 8.243 -12.564 -4.498 1.00 47.69 107 GLY A CA 1
ATOM 769 C C . GLY A 1 107 ? 7.703 -13.957 -4.151 1.00 47.69 107 GLY A C 1
ATOM 770 O O . GLY A 1 107 ? 6.506 -14.158 -3.937 1.00 47.69 107 GLY A O 1
ATOM 771 N N . ASP A 1 108 ? 8.619 -14.922 -4.091 1.00 43.75 108 ASP A N 1
ATOM 772 C CA . ASP A 1 108 ? 8.337 -16.318 -3.765 1.00 43.75 108 ASP A CA 1
ATOM 773 C C . ASP A 1 108 ? 8.276 -16.585 -2.244 1.00 43.75 108 ASP A C 1
ATOM 775 O O . ASP A 1 108 ? 8.459 -15.697 -1.404 1.00 43.75 108 ASP A O 1
ATOM 779 N N . ALA A 1 109 ? 8.000 -17.841 -1.881 1.00 41.94 109 ALA A N 1
ATOM 780 C CA . ALA A 1 109 ? 7.836 -18.298 -0.500 1.00 41.94 109 ALA A CA 1
ATOM 781 C C . ALA A 1 109 ? 9.057 -18.036 0.409 1.00 41.94 109 ALA A C 1
ATOM 783 O O . ALA A 1 109 ? 8.913 -18.054 1.631 1.00 41.94 109 ALA A O 1
ATOM 784 N N . THR A 1 110 ? 10.234 -17.759 -0.159 1.00 43.03 110 THR A N 1
ATOM 785 C CA . THR A 1 110 ? 11.478 -17.489 0.576 1.00 43.03 110 THR A CA 1
ATOM 786 C C . THR A 1 110 ? 11.622 -16.029 1.016 1.00 43.03 110 THR A C 1
ATOM 788 O O . THR A 1 110 ? 12.395 -15.750 1.933 1.00 43.03 110 THR A O 1
ATOM 791 N N . LYS A 1 111 ? 10.859 -15.090 0.429 1.00 47.81 111 LYS A N 1
ATOM 792 C CA . LYS A 1 111 ? 10.793 -13.676 0.856 1.00 47.81 111 LYS A CA 1
ATOM 793 C C . LYS A 1 111 ? 9.348 -13.160 0.904 1.00 47.81 111 LYS A C 1
ATOM 795 O O . LYS A 1 111 ? 8.900 -12.430 0.015 1.00 47.81 111 LYS A O 1
ATOM 800 N N . PRO A 1 112 ? 8.597 -13.502 1.961 1.00 35.69 112 PRO A N 1
ATOM 801 C CA . PRO A 1 112 ? 7.211 -13.084 2.092 1.00 35.69 112 PRO A CA 1
ATOM 802 C C . PRO A 1 112 ? 7.058 -11.564 2.237 1.00 35.69 112 PRO A C 1
ATOM 804 O O . PRO A 1 112 ? 7.542 -10.976 3.196 1.00 35.69 112 PRO A O 1
ATOM 807 N N . GLY A 1 113 ? 6.319 -10.941 1.313 1.00 38.84 113 GLY A N 1
ATOM 808 C CA . GLY A 1 113 ? 6.017 -9.501 1.345 1.00 38.84 113 GLY A CA 1
ATOM 809 C C . GLY A 1 113 ? 7.011 -8.615 0.587 1.00 38.84 113 GLY A C 1
ATOM 810 O O . GLY A 1 113 ? 6.950 -7.397 0.720 1.00 38.84 113 GLY A O 1
ATOM 811 N N . PHE A 1 114 ? 7.904 -9.208 -0.209 1.00 42.75 114 PHE A N 1
ATOM 812 C CA . PHE A 1 114 ? 8.868 -8.491 -1.041 1.00 42.75 114 PHE A CA 1
ATOM 813 C C . PHE A 1 114 ? 8.317 -8.270 -2.461 1.00 42.75 114 PHE A C 1
ATOM 815 O O . PHE A 1 114 ? 7.869 -9.216 -3.116 1.00 42.75 114 PHE A O 1
ATOM 822 N N . LEU A 1 115 ? 8.350 -7.024 -2.942 1.00 47.88 115 LEU A N 1
ATOM 823 C CA . LEU A 1 115 ? 8.046 -6.682 -4.334 1.00 47.88 115 LEU A CA 1
ATOM 824 C C . LEU A 1 115 ? 9.357 -6.735 -5.125 1.00 47.88 115 LEU A C 1
ATOM 826 O O . LEU A 1 115 ? 10.231 -5.908 -4.896 1.00 47.88 115 LEU A O 1
ATOM 830 N N . GLY A 1 116 ? 9.521 -7.710 -6.021 1.00 45.97 116 GLY A N 1
ATOM 831 C CA . GLY A 1 116 ? 10.706 -7.786 -6.873 1.00 45.97 116 GLY A CA 1
ATOM 832 C C . GLY A 1 116 ? 10.596 -6.761 -7.994 1.00 45.97 116 GLY A C 1
ATOM 833 O O . GLY A 1 116 ? 9.856 -6.986 -8.950 1.00 45.97 116 GLY A O 1
ATOM 834 N N . LEU A 1 117 ? 11.299 -5.635 -7.869 1.00 46.00 117 LEU A N 1
ATOM 835 C CA . LEU A 1 117 ? 11.383 -4.642 -8.939 1.00 46.00 117 LEU A CA 1
ATOM 836 C C . LEU A 1 117 ? 12.428 -5.108 -9.960 1.00 46.00 117 LEU A C 1
ATOM 838 O O . LEU A 1 117 ? 13.599 -5.262 -9.614 1.00 46.00 117 LEU A O 1
ATOM 842 N N . ALA A 1 118 ? 11.999 -5.341 -11.200 1.00 43.84 118 ALA A N 1
ATOM 843 C CA . ALA A 1 118 ? 12.886 -5.484 -12.351 1.00 43.84 118 ALA A CA 1
ATOM 844 C C . ALA A 1 118 ? 12.775 -4.210 -13.199 1.00 43.84 118 ALA A C 1
ATOM 846 O O . ALA A 1 118 ? 11.658 -3.800 -13.543 1.00 43.84 118 ALA A O 1
ATOM 847 N N . SER A 1 119 ? 13.907 -3.567 -13.501 1.00 36.03 119 SER A N 1
ATOM 848 C CA . SER A 1 119 ? 13.936 -2.448 -14.449 1.00 36.03 119 SER A CA 1
ATOM 849 C C . SER A 1 119 ? 13.485 -2.942 -15.824 1.00 36.03 119 SER A C 1
ATOM 851 O O . SER A 1 119 ? 13.946 -3.993 -16.274 1.00 36.03 119 SER A O 1
ATOM 853 N N . ILE A 1 120 ? 12.587 -2.197 -16.469 1.00 41.59 120 ILE A N 1
ATOM 854 C CA . ILE A 1 120 ? 12.408 -2.265 -17.927 1.00 41.59 120 ILE A CA 1
ATOM 855 C C . ILE A 1 120 ? 13.564 -1.522 -18.590 1.00 41.59 120 ILE A C 1
ATOM 857 O O . ILE A 1 120 ? 13.942 -0.458 -18.049 1.00 41.59 120 ILE A O 1
#

Sequence (120 aa):
MKPISNVNFGNSAGKIKMSYHDGSAVVDGYIVKQIGTGRFVCAPLANSTTQSTVVLASSTPAATTLTTGLGTIKGSEFGSNAVQHVSVIRGATCVTTEGHTYSWNIGDATKPGFLGLASI

Radius of gyration: 13.25 Å; chains: 1; bounding box: 31×32×34 Å